Protein AF-A0A7W6JYW1-F1 (afdb_monomer)

Structure (mmCIF, N/CA/C/O backbone):
data_AF-A0A7W6JYW1-F1
#
_entry.id   AF-A0A7W6JYW1-F1
#
loop_
_atom_site.group_PDB
_atom_site.id
_atom_site.type_symbol
_atom_site.label_atom_id
_atom_site.label_alt_id
_atom_site.label_comp_id
_atom_site.label_asym_id
_atom_site.label_entity_id
_atom_site.label_seq_id
_atom_site.pdbx_PDB_ins_code
_atom_site.Cartn_x
_atom_site.Cartn_y
_atom_site.Cartn_z
_atom_site.occupancy
_atom_site.B_iso_or_equiv
_atom_site.auth_seq_id
_atom_site.auth_comp_id
_atom_site.auth_asym_id
_atom_site.auth_atom_id
_atom_site.pdbx_PDB_model_num
ATOM 1 N N . MET A 1 1 ? 14.090 -4.157 -19.681 1.00 57.88 1 MET A N 1
ATOM 2 C CA . MET A 1 1 ? 13.430 -4.186 -18.355 1.00 57.88 1 MET A CA 1
ATOM 3 C C . MET A 1 1 ? 13.950 -3.054 -17.480 1.00 57.88 1 MET 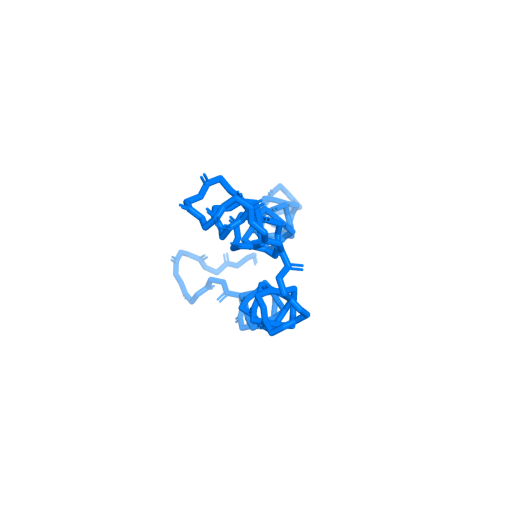A C 1
ATOM 5 O O . MET A 1 1 ? 15.102 -3.097 -17.050 1.00 57.88 1 MET A O 1
ATOM 9 N N . ARG A 1 2 ? 13.138 -2.021 -17.22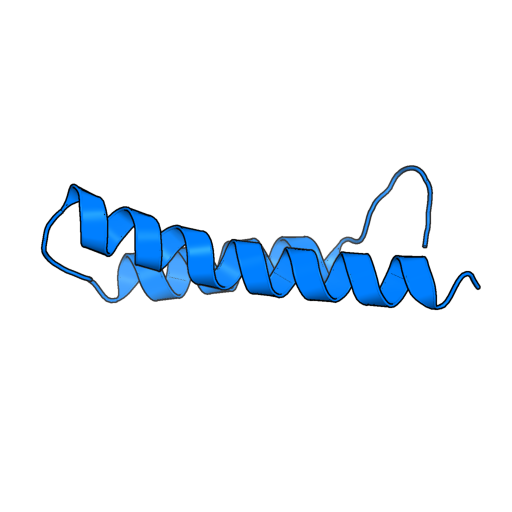4 1.00 80.50 2 ARG A N 1
ATOM 10 C CA . ARG A 1 2 ? 13.523 -0.927 -16.318 1.00 80.50 2 ARG A CA 1
ATOM 11 C C . ARG A 1 2 ? 13.256 -1.382 -14.880 1.00 80.50 2 ARG A C 1
ATOM 13 O O . ARG A 1 2 ? 12.158 -1.200 -14.373 1.00 80.50 2 ARG A O 1
ATOM 20 N N . ARG A 1 3 ? 14.256 -1.957 -14.195 1.00 81.75 3 ARG A N 1
ATOM 21 C CA . ARG A 1 3 ? 14.140 -2.425 -12.788 1.00 81.75 3 ARG A CA 1
ATOM 22 C C . ARG A 1 3 ? 13.473 -1.401 -11.855 1.00 81.75 3 ARG A C 1
ATOM 24 O O . ARG A 1 3 ? 12.705 -1.777 -10.978 1.00 81.75 3 ARG A O 1
ATOM 31 N N . SER A 1 4 ? 13.720 -0.112 -12.081 1.00 86.12 4 SER A N 1
ATOM 32 C CA . SER A 1 4 ? 13.107 0.979 -11.320 1.00 86.12 4 SER A CA 1
ATOM 33 C C . SER A 1 4 ? 11.586 1.091 -11.498 1.00 86.12 4 SER A C 1
ATOM 35 O O . SER A 1 4 ? 10.901 1.466 -10.552 1.00 86.12 4 SER A O 1
ATOM 37 N N . ALA A 1 5 ? 11.035 0.740 -12.665 1.00 87.56 5 ALA A N 1
ATOM 38 C CA . ALA A 1 5 ? 9.591 0.723 -12.901 1.00 87.56 5 ALA A CA 1
ATOM 39 C C . ALA A 1 5 ? 8.909 -0.404 -12.112 1.00 87.56 5 ALA A C 1
ATOM 41 O O . ALA A 1 5 ? 7.916 -0.156 -11.435 1.00 87.56 5 ALA A O 1
ATOM 42 N N . ILE A 1 6 ? 9.506 -1.600 -12.106 1.00 89.12 6 ILE A N 1
ATOM 43 C CA . ILE A 1 6 ? 9.015 -2.757 -11.338 1.00 89.12 6 ILE A CA 1
ATOM 44 C C . ILE A 1 6 ? 8.997 -2.450 -9.836 1.00 89.12 6 ILE A C 1
ATOM 46 O O . ILE A 1 6 ? 8.023 -2.758 -9.153 1.00 89.12 6 ILE A O 1
ATOM 50 N N . ILE A 1 7 ? 10.058 -1.821 -9.318 1.00 92.00 7 ILE A N 1
ATOM 51 C CA . ILE A 1 7 ? 10.132 -1.446 -7.900 1.00 92.00 7 ILE A CA 1
ATOM 52 C C . ILE A 1 7 ? 9.041 -0.429 -7.560 1.00 92.00 7 ILE A C 1
ATOM 54 O O . ILE A 1 7 ? 8.296 -0.648 -6.611 1.00 92.00 7 ILE A O 1
ATOM 58 N N . ARG A 1 8 ? 8.892 0.643 -8.354 1.00 92.38 8 ARG A N 1
ATOM 59 C CA . ARG A 1 8 ? 7.833 1.643 -8.131 1.00 92.38 8 ARG A CA 1
ATOM 60 C C . ARG A 1 8 ? 6.440 1.024 -8.167 1.00 92.38 8 ARG A C 1
ATOM 62 O O . ARG A 1 8 ? 5.624 1.349 -7.315 1.00 92.38 8 ARG A O 1
ATOM 69 N N . HIS A 1 9 ? 6.188 0.111 -9.103 1.00 93.31 9 HIS A N 1
ATOM 70 C CA . HIS A 1 9 ? 4.917 -0.607 -9.194 1.00 93.31 9 HIS A CA 1
ATOM 71 C C . HIS A 1 9 ? 4.600 -1.387 -7.918 1.00 93.31 9 HIS A C 1
ATOM 73 O O . HIS A 1 9 ? 3.537 -1.220 -7.330 1.00 93.31 9 HIS A O 1
ATOM 79 N N . ARG A 1 10 ? 5.559 -2.183 -7.438 1.00 93.69 10 ARG A N 1
ATOM 80 C CA . ARG A 1 10 ? 5.392 -2.964 -6.204 1.00 93.69 10 ARG A CA 1
ATOM 81 C C . ARG A 1 10 ? 5.226 -2.079 -4.973 1.00 93.69 10 ARG A C 1
ATOM 83 O O . ARG A 1 10 ? 4.403 -2.386 -4.120 1.00 93.69 10 ARG A O 1
ATOM 90 N N . VAL A 1 11 ? 5.960 -0.969 -4.896 1.00 96.50 11 VAL A N 1
ATOM 91 C CA . VAL A 1 11 ? 5.798 0.010 -3.811 1.00 96.50 11 VAL A CA 1
ATOM 92 C C . VAL A 1 11 ? 4.386 0.592 -3.825 1.00 96.50 11 VAL A C 1
ATOM 94 O O . VAL A 1 11 ? 3.736 0.601 -2.787 1.00 96.50 11 VAL A O 1
ATOM 97 N N . MET A 1 12 ? 3.873 1.004 -4.987 1.00 95.06 12 MET A N 1
ATOM 98 C CA . MET A 1 12 ? 2.507 1.527 -5.095 1.00 95.06 12 MET A CA 1
ATOM 99 C C . MET A 1 12 ? 1.454 0.486 -4.706 1.00 95.06 12 MET A C 1
ATOM 101 O O . MET A 1 12 ? 0.521 0.821 -3.985 1.00 95.06 12 MET A O 1
ATOM 105 N N . ALA A 1 13 ? 1.633 -0.779 -5.095 1.00 96.06 13 ALA A N 1
ATOM 106 C CA . ALA A 1 13 ? 0.744 -1.864 -4.683 1.00 96.06 13 ALA A CA 1
ATOM 107 C C . ALA A 1 13 ? 0.636 -1.984 -3.152 1.00 96.06 13 ALA A C 1
ATOM 109 O O . ALA A 1 13 ? -0.462 -2.065 -2.604 1.00 96.06 13 ALA A O 1
ATOM 110 N N . VAL A 1 14 ? 1.779 -1.949 -2.457 1.00 97.44 14 VAL A N 1
ATOM 111 C CA . VAL A 1 14 ? 1.831 -2.008 -0.987 1.00 97.44 14 VAL A CA 1
ATOM 112 C C . VAL A 1 14 ? 1.232 -0.747 -0.366 1.00 97.44 14 VAL A C 1
ATOM 114 O O . VAL A 1 14 ? 0.470 -0.844 0.592 1.00 97.44 14 VAL A O 1
ATOM 117 N N . MET A 1 15 ? 1.521 0.429 -0.929 1.00 98.00 15 MET A N 1
ATOM 118 C CA . MET A 1 15 ? 0.944 1.691 -0.459 1.00 98.00 15 MET A CA 1
ATOM 119 C C . MET A 1 15 ? -0.583 1.682 -0.559 1.00 98.00 15 MET A C 1
ATOM 121 O O . MET A 1 15 ? -1.241 2.077 0.395 1.00 98.00 15 MET A O 1
ATOM 125 N N . ILE A 1 16 ? -1.154 1.180 -1.659 1.00 95.81 16 ILE A N 1
ATOM 126 C CA . ILE A 1 16 ? -2.608 1.017 -1.818 1.00 95.81 16 ILE A CA 1
ATOM 127 C C . ILE A 1 16 ? -3.157 0.053 -0.763 1.00 95.81 16 ILE A C 1
ATOM 129 O O . ILE A 1 16 ? -4.163 0.360 -0.124 1.00 95.81 16 ILE A O 1
ATOM 133 N N . ALA A 1 17 ? -2.476 -1.078 -0.543 1.00 97.81 17 ALA A N 1
ATOM 134 C CA . ALA A 1 17 ? -2.907 -2.073 0.434 1.00 97.81 17 ALA A CA 1
ATOM 135 C C . ALA A 1 17 ? -3.025 -1.508 1.855 1.00 97.81 17 ALA A C 1
ATOM 137 O O . ALA A 1 17 ? -3.939 -1.877 2.588 1.00 97.81 17 ALA A O 1
ATOM 138 N N . VAL A 1 18 ? -2.122 -0.599 2.230 1.00 97.88 18 VAL A N 1
ATOM 139 C CA . VAL A 1 18 ? -2.096 0.043 3.553 1.00 97.88 18 VAL A CA 1
ATOM 140 C C . VAL A 1 18 ? -2.981 1.292 3.610 1.00 97.88 18 VAL A C 1
ATOM 142 O O . VAL A 1 18 ? -3.571 1.575 4.651 1.00 97.88 18 VAL A O 1
ATOM 145 N N . ALA A 1 19 ? -3.116 2.035 2.509 1.00 97.81 19 ALA A N 1
ATOM 146 C CA . ALA A 1 19 ? -3.860 3.292 2.476 1.00 97.81 19 ALA A CA 1
ATOM 147 C C . ALA A 1 19 ? -5.345 3.111 2.810 1.00 97.81 19 ALA A C 1
ATOM 149 O O . ALA A 1 19 ? -5.905 3.933 3.529 1.00 97.81 19 ALA A O 1
ATOM 150 N N . VAL A 1 20 ? -5.974 2.034 2.329 1.00 96.25 20 VAL A N 1
ATOM 151 C CA . VAL A 1 20 ? -7.397 1.756 2.581 1.00 96.25 20 VAL A CA 1
ATOM 152 C C . VAL A 1 20 ? -7.694 1.541 4.075 1.00 96.25 20 VAL A C 1
ATOM 154 O O . VAL 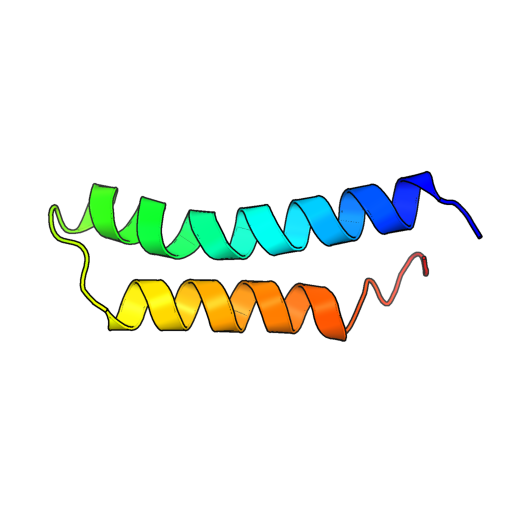A 1 20 ? -8.495 2.304 4.618 1.00 96.25 20 VAL A O 1
ATOM 157 N N . PRO A 1 21 ? -7.057 0.585 4.786 1.00 97.25 21 PRO A N 1
ATOM 158 C CA . PRO A 1 21 ? -7.295 0.410 6.216 1.00 97.25 21 PRO A CA 1
ATOM 159 C C . PRO A 1 21 ? -6.832 1.619 7.038 1.00 97.25 21 PRO A C 1
ATOM 161 O O . PRO A 1 21 ? -7.485 1.964 8.018 1.00 97.25 21 PRO A O 1
ATOM 164 N N . ALA A 1 22 ? -5.761 2.313 6.634 1.00 97.62 22 ALA A N 1
ATOM 165 C CA . ALA A 1 22 ? -5.330 3.532 7.317 1.00 97.62 22 ALA A CA 1
ATOM 166 C C . ALA A 1 22 ? -6.387 4.646 7.224 1.00 97.62 22 ALA A C 1
ATOM 168 O O . ALA A 1 22 ? -6.717 5.266 8.233 1.00 97.62 22 ALA A O 1
ATOM 169 N N . ALA A 1 23 ? -6.954 4.874 6.037 1.00 97.31 23 ALA A N 1
ATOM 170 C CA . ALA A 1 23 ? -8.020 5.850 5.844 1.00 97.31 23 ALA A CA 1
ATOM 171 C C . ALA A 1 23 ? -9.283 5.469 6.628 1.00 97.31 23 ALA A C 1
ATOM 173 O O . ALA A 1 23 ? -9.857 6.323 7.298 1.00 97.31 23 ALA A O 1
ATOM 174 N N . ALA A 1 24 ? -9.675 4.191 6.605 1.00 96.62 24 ALA A N 1
ATOM 175 C CA . ALA A 1 24 ? -10.814 3.699 7.375 1.00 96.62 24 ALA A CA 1
ATOM 176 C C . ALA A 1 24 ? -10.622 3.919 8.884 1.00 96.62 24 ALA A C 1
ATOM 178 O O . ALA A 1 24 ? -11.512 4.452 9.540 1.00 96.62 24 ALA A O 1
ATOM 179 N N . ALA A 1 25 ? -9.437 3.607 9.417 1.00 96.94 25 ALA A N 1
ATOM 180 C CA . ALA A 1 25 ? -9.117 3.832 10.824 1.00 96.94 25 ALA A CA 1
ATOM 181 C C . ALA A 1 25 ? -9.186 5.321 11.212 1.00 96.94 25 ALA A C 1
ATOM 183 O O . ALA A 1 25 ? -9.692 5.649 12.283 1.00 96.94 25 ALA A O 1
ATOM 184 N N . ILE A 1 26 ? -8.710 6.222 10.343 1.00 97.88 26 ILE A N 1
ATOM 185 C CA . ILE A 1 26 ? -8.746 7.674 10.579 1.00 97.88 26 ILE A CA 1
ATOM 186 C C . ILE A 1 26 ? -10.182 8.209 10.552 1.00 97.88 26 ILE A C 1
ATOM 188 O O . ILE A 1 26 ? -10.549 9.009 11.408 1.00 97.88 26 ILE A O 1
ATOM 192 N N . VAL A 1 27 ? -10.985 7.797 9.568 1.00 97.31 27 VAL A N 1
ATOM 193 C CA . VAL A 1 27 ? -12.337 8.338 9.351 1.00 97.31 27 VAL A CA 1
ATOM 194 C C . VAL A 1 27 ? -13.343 7.759 10.342 1.00 97.31 27 VAL A C 1
ATOM 196 O O . VAL A 1 27 ? -14.154 8.500 10.892 1.00 97.31 27 VAL A O 1
ATOM 199 N N . ASN A 1 28 ? -13.282 6.450 10.588 1.00 94.31 28 ASN A N 1
ATOM 200 C CA . ASN A 1 28 ? -14.270 5.751 11.407 1.00 94.31 28 ASN A CA 1
ATOM 201 C C . ASN A 1 28 ? -13.868 5.694 12.890 1.00 94.31 28 ASN A C 1
ATOM 203 O O . ASN A 1 28 ? -14.700 5.385 13.737 1.00 94.31 28 ASN A O 1
ATOM 207 N N . GLY A 1 29 ? -12.591 5.936 13.221 1.00 94.56 29 GLY A N 1
ATOM 208 C CA . GLY A 1 29 ? -12.049 5.752 14.576 1.00 94.56 29 GLY A CA 1
ATOM 209 C C . GLY A 1 29 ? -11.966 4.285 15.021 1.00 94.56 29 GLY A C 1
ATOM 210 O O . GLY A 1 29 ? -11.559 3.997 16.146 1.00 94.56 29 GLY A O 1
ATOM 211 N N . GLN A 1 30 ? -12.346 3.356 14.144 1.00 92.19 30 GLN A N 1
ATOM 212 C CA . GLN A 1 30 ? -12.318 1.912 14.334 1.00 92.19 30 GLN A CA 1
ATOM 213 C C . GLN A 1 30 ? -11.862 1.259 13.028 1.00 92.19 30 GLN A C 1
ATOM 215 O O . GLN A 1 30 ? -12.140 1.762 11.938 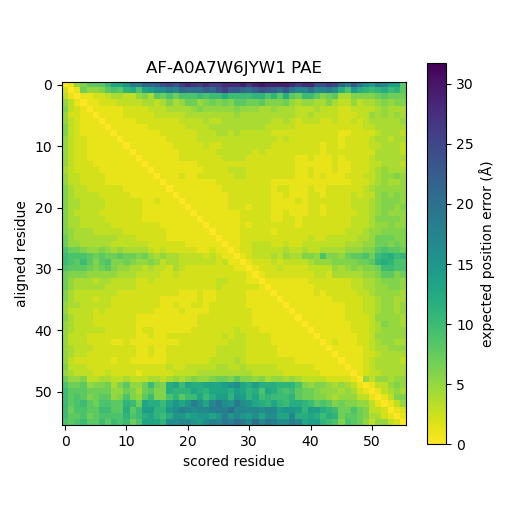1.00 92.19 30 GLN A O 1
ATOM 220 N N . LEU A 1 31 ? -11.118 0.159 13.145 1.00 96.06 31 LEU A N 1
ATOM 221 C CA . LEU A 1 31 ? -10.625 -0.595 12.000 1.00 96.06 31 LEU A CA 1
ATOM 222 C C . LEU A 1 31 ? -11.262 -1.979 11.984 1.00 96.06 31 LEU A C 1
ATOM 224 O O . LEU A 1 31 ? -10.812 -2.884 12.686 1.00 96.06 31 LEU A O 1
ATOM 228 N N . ASP A 1 32 ? -12.276 -2.132 11.143 1.00 96.19 32 ASP A N 1
ATOM 229 C CA .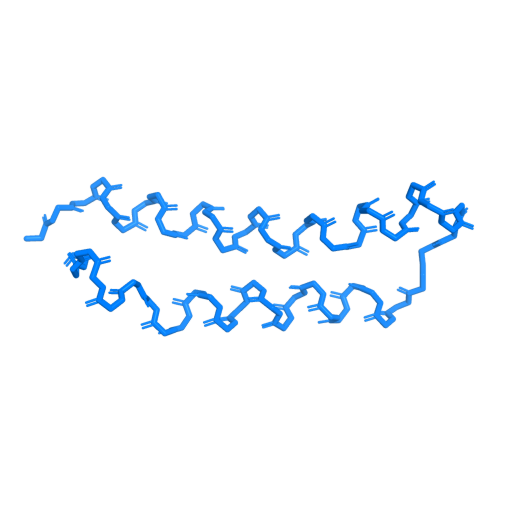 ASP A 1 32 ? -12.917 -3.419 10.914 1.00 96.19 32 ASP A CA 1
ATOM 230 C C . ASP A 1 32 ? -12.145 -4.258 9.893 1.00 96.19 32 ASP A C 1
ATOM 232 O O . ASP A 1 32 ? -11.460 -3.749 8.996 1.00 96.19 32 ASP A O 1
ATOM 236 N N . VAL A 1 33 ? -12.274 -5.581 10.020 1.00 96.94 33 VAL A N 1
ATOM 237 C CA . VAL A 1 33 ? -11.534 -6.547 9.193 1.00 96.94 33 VAL A CA 1
ATOM 238 C C . VAL A 1 33 ? -11.829 -6.382 7.700 1.00 96.94 33 VAL A C 1
ATOM 240 O O . VAL A 1 33 ? -10.955 -6.611 6.866 1.00 96.94 33 VAL A O 1
ATOM 243 N N . GLU A 1 34 ? -13.034 -5.929 7.354 1.00 96.62 34 GLU A N 1
ATOM 244 C CA . GLU A 1 34 ? -13.453 -5.693 5.974 1.00 96.62 34 GLU A CA 1
ATOM 245 C C . GLU A 1 34 ? -12.574 -4.663 5.256 1.00 96.62 34 GLU A C 1
ATOM 247 O O . GLU A 1 34 ? -12.227 -4.871 4.096 1.00 96.62 34 GLU A O 1
ATOM 252 N N . PHE A 1 35 ? -12.109 -3.614 5.944 1.00 96.75 35 PHE A N 1
ATOM 253 C CA . PHE A 1 35 ? -11.238 -2.597 5.349 1.00 96.75 35 PHE A CA 1
ATOM 254 C C . PHE A 1 35 ? -9.805 -3.094 5.157 1.00 96.75 35 PHE A C 1
ATOM 256 O O . PHE A 1 35 ? -9.129 -2.687 4.209 1.00 96.75 35 PHE A O 1
ATOM 263 N N . ILE A 1 36 ? -9.349 -4.012 6.014 1.00 97.25 36 ILE A N 1
ATOM 264 C CA . ILE A 1 36 ? -8.065 -4.702 5.844 1.00 97.25 36 ILE A CA 1
ATOM 265 C C . ILE A 1 36 ? -8.126 -5.591 4.600 1.00 97.25 36 ILE A C 1
ATOM 267 O O . ILE A 1 36 ? -7.238 -5.532 3.748 1.00 97.25 36 ILE A O 1
ATOM 271 N N . VAL A 1 37 ? -9.196 -6.382 4.471 1.00 97.88 37 VAL A N 1
ATOM 272 C CA . VAL A 1 37 ? -9.422 -7.258 3.315 1.00 97.88 37 VAL A CA 1
ATOM 273 C C . VAL A 1 37 ? -9.568 -6.436 2.037 1.00 97.88 37 VAL A C 1
ATOM 275 O O . VAL A 1 37 ? -8.932 -6.758 1.035 1.00 97.88 37 VAL A O 1
ATOM 278 N N . LEU A 1 38 ? -10.337 -5.345 2.073 1.00 97.12 38 LEU A N 1
ATOM 279 C CA . LEU A 1 38 ? -10.514 -4.443 0.939 1.00 97.12 38 LEU A CA 1
ATOM 280 C C . LEU A 1 38 ? -9.180 -3.832 0.505 1.00 97.12 38 LEU A C 1
ATOM 282 O O . LEU A 1 38 ? -8.842 -3.886 -0.677 1.00 97.12 38 LEU A O 1
ATOM 286 N N . GLY A 1 39 ? -8.388 -3.309 1.445 1.00 97.44 39 GLY A N 1
ATOM 287 C CA . GLY A 1 39 ? -7.050 -2.798 1.154 1.00 97.44 39 GLY A CA 1
ATOM 288 C C . GLY A 1 39 ? -6.170 -3.848 0.495 1.00 97.44 39 GLY A C 1
ATOM 289 O O . GLY A 1 39 ? -5.669 -3.623 -0.608 1.00 97.44 39 GLY A O 1
ATOM 290 N N . ALA A 1 40 ? -6.056 -5.026 1.110 1.00 97.69 40 ALA A N 1
ATOM 291 C CA . ALA A 1 40 ? -5.284 -6.135 0.564 1.00 97.69 40 ALA A CA 1
ATOM 292 C C . ALA A 1 40 ? -5.725 -6.500 -0.862 1.00 97.69 40 ALA A C 1
ATOM 294 O O . ALA A 1 40 ? -4.883 -6.558 -1.756 1.00 97.69 40 ALA A O 1
ATOM 295 N N . LEU A 1 41 ? -7.028 -6.680 -1.106 1.00 97.88 41 LEU A N 1
ATOM 296 C CA . LEU A 1 41 ? -7.561 -7.007 -2.432 1.00 97.88 41 LEU A CA 1
ATOM 297 C C . LEU A 1 41 ? -7.215 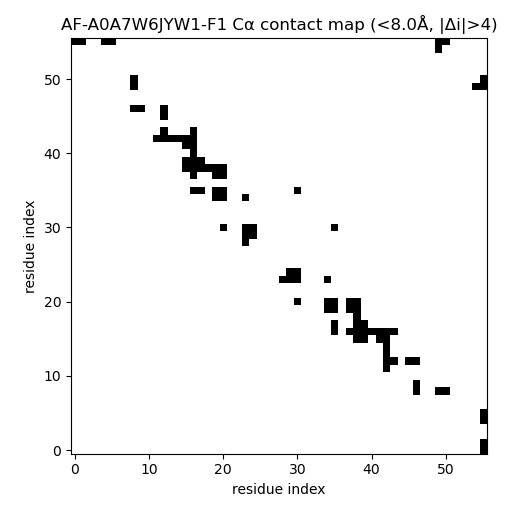-5.934 -3.464 1.00 97.88 41 LEU A C 1
ATOM 299 O O . LEU A 1 41 ? -6.770 -6.260 -4.562 1.00 97.88 41 LEU A O 1
ATOM 303 N N . THR A 1 42 ? -7.361 -4.661 -3.102 1.00 95.94 42 THR A N 1
ATOM 304 C CA . THR A 1 42 ? -7.092 -3.540 -4.011 1.00 95.94 42 THR A CA 1
ATOM 305 C C . THR A 1 42 ? -5.598 -3.439 -4.338 1.00 95.94 42 THR A C 1
ATOM 307 O O . THR A 1 42 ? -5.216 -3.279 -5.499 1.00 95.94 42 THR A O 1
ATOM 310 N N . GLY A 1 43 ? -4.733 -3.603 -3.332 1.00 96.56 43 GLY A N 1
ATOM 311 C CA . GLY A 1 43 ? -3.281 -3.620 -3.509 1.00 96.56 43 GLY A CA 1
ATOM 312 C C . GLY A 1 43 ? -2.790 -4.821 -4.320 1.00 96.56 43 GLY A C 1
ATOM 313 O O . GLY A 1 43 ? -1.961 -4.655 -5.216 1.00 96.56 43 GLY A O 1
ATOM 314 N N . PHE A 1 44 ? -3.330 -6.021 -4.078 1.00 95.88 44 PHE A N 1
ATOM 315 C CA . PHE A 1 44 ? -3.001 -7.217 -4.861 1.00 95.88 44 PHE A 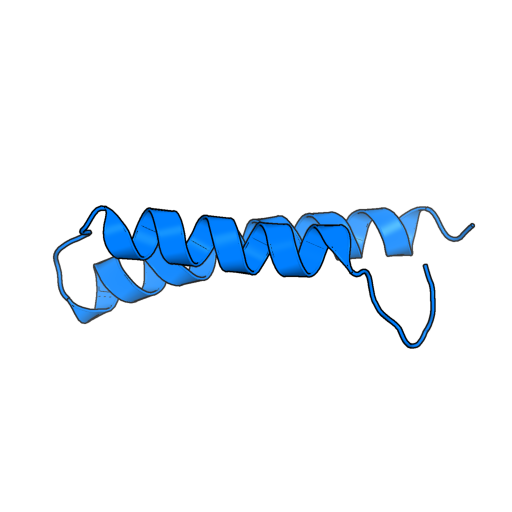CA 1
ATOM 316 C C . PHE A 1 44 ? -3.516 -7.136 -6.298 1.00 95.88 44 PHE A C 1
ATOM 318 O O . PHE A 1 44 ? -2.796 -7.536 -7.214 1.00 95.88 44 PHE A O 1
ATOM 325 N N . ALA A 1 45 ? -4.707 -6.574 -6.517 1.00 95.12 45 ALA A N 1
ATOM 326 C CA . ALA A 1 45 ? -5.223 -6.325 -7.859 1.00 95.12 45 ALA A CA 1
ATOM 327 C C . ALA A 1 45 ? -4.279 -5.400 -8.643 1.00 95.12 45 ALA A C 1
ATOM 329 O O . ALA A 1 45 ? -3.881 -5.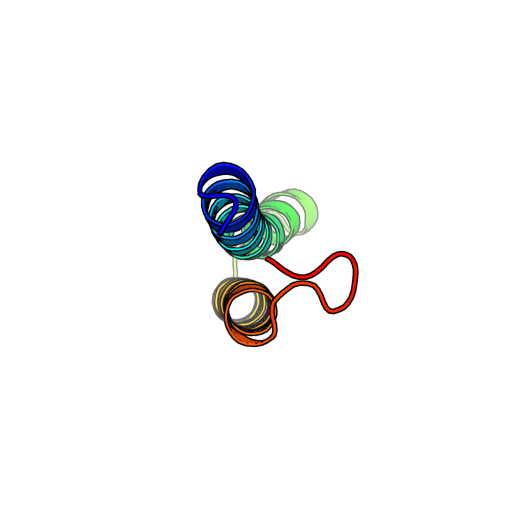729 -9.763 1.00 95.12 45 ALA A O 1
ATOM 330 N N . TYR A 1 46 ? -3.834 -4.301 -8.020 1.00 93.06 46 TYR A N 1
ATOM 331 C CA . TYR A 1 46 ? -2.844 -3.404 -8.614 1.00 93.06 46 TYR A CA 1
ATOM 332 C C . TYR A 1 46 ? -1.513 -4.124 -8.882 1.00 93.06 46 TYR A C 1
ATOM 334 O O . TYR A 1 46 ? -0.945 -3.992 -9.967 1.00 93.06 46 TYR A O 1
ATOM 342 N N . TRP A 1 47 ? -1.028 -4.940 -7.938 1.00 93.44 47 TRP A N 1
ATOM 343 C CA . TRP A 1 47 ? 0.195 -5.727 -8.117 1.00 93.44 47 TRP A CA 1
ATOM 344 C C . TRP A 1 47 ? 0.111 -6.642 -9.345 1.00 93.44 47 TRP A C 1
ATOM 346 O O . TRP A 1 47 ? 1.056 -6.670 -10.137 1.00 93.44 47 TRP A O 1
ATOM 356 N N . TYR A 1 48 ? -0.994 -7.379 -9.492 1.00 91.25 48 TYR A N 1
ATOM 357 C CA . TYR A 1 48 ? -1.166 -8.433 -10.492 1.00 91.25 48 TYR A CA 1
ATOM 358 C C . TYR A 1 48 ? -1.316 -7.900 -11.922 1.00 91.25 48 TYR A C 1
ATOM 360 O O . TYR A 1 48 ? -0.646 -8.408 -12.819 1.00 91.25 48 TYR A O 1
ATOM 368 N N . TRP A 1 49 ? -2.153 -6.881 -12.149 1.00 89.25 49 TRP A N 1
ATOM 369 C CA . TRP A 1 49 ? -2.408 -6.389 -13.510 1.00 89.25 49 TRP A CA 1
ATOM 370 C C . TRP A 1 49 ? -1.251 -5.584 -14.101 1.00 89.25 49 TRP A C 1
ATOM 372 O O . TRP A 1 49 ? -1.041 -5.636 -15.312 1.00 89.25 49 TRP A O 1
ATOM 382 N N . GLY A 1 50 ? -0.457 -4.897 -13.274 1.00 81.19 50 GLY A N 1
ATOM 383 C CA . GLY A 1 50 ? 0.614 -4.043 -13.787 1.00 81.19 50 GLY A CA 1
ATOM 384 C C . GLY A 1 50 ? 0.089 -2.807 -14.540 1.00 81.19 50 GLY A C 1
ATOM 385 O O . GLY A 1 50 ? -1.081 -2.736 -14.916 1.00 81.19 50 GLY A O 1
ATOM 386 N N . PRO A 1 51 ? 0.927 -1.786 -14.768 1.00 78.50 51 PRO A N 1
ATOM 387 C CA . PRO A 1 51 ? 0.566 -0.657 -15.607 1.00 78.50 51 PRO A CA 1
ATOM 388 C C . PRO A 1 51 ? 0.464 -1.109 -17.067 1.00 78.50 51 PRO A C 1
ATOM 390 O O . PRO A 1 51 ? 1.421 -1.623 -17.648 1.00 78.50 51 PRO A O 1
ATOM 393 N N . THR A 1 52 ? -0.697 -0.874 -17.671 1.00 79.62 52 THR A N 1
ATOM 394 C CA . THR A 1 52 ? -0.933 -1.107 -19.101 1.00 79.62 52 THR A CA 1
ATOM 395 C C . THR A 1 52 ? -0.219 -0.072 -19.973 1.00 79.62 52 THR A C 1
ATOM 397 O O . THR A 1 52 ? 0.147 -0.379 -21.107 1.00 79.62 52 THR A O 1
ATOM 400 N N . TRP A 1 53 ? 0.038 1.136 -19.446 1.00 66.62 53 TRP A N 1
ATOM 401 C CA . TRP A 1 53 ? 0.811 2.171 -20.132 1.00 66.62 53 TRP A CA 1
ATOM 402 C C . TRP A 1 53 ? 1.459 3.190 -19.169 1.00 66.62 53 TRP A C 1
ATOM 404 O O . TRP A 1 53 ? 0.748 3.785 -18.358 1.00 66.62 53 TRP A O 1
ATOM 414 N N . PRO A 1 54 ? 2.775 3.467 -19.279 1.00 75.50 54 PRO A N 1
ATOM 415 C CA . PRO A 1 54 ? 3.774 2.697 -20.023 1.00 75.50 54 PRO A CA 1
ATOM 416 C C . PRO A 1 54 ? 4.019 1.313 -19.372 1.00 75.50 54 PRO A C 1
ATOM 418 O O . PRO A 1 54 ? 3.999 1.221 -18.142 1.00 75.50 54 PRO A O 1
ATOM 421 N N . PRO A 1 55 ? 4.271 0.247 -20.159 1.00 71.00 55 PRO A N 1
ATOM 422 C CA . PRO A 1 55 ? 4.539 -1.095 -19.627 1.00 71.00 55 PRO A CA 1
ATOM 423 C C . PRO A 1 55 ? 5.864 -1.164 -18.835 1.00 71.00 55 PRO A C 1
ATOM 425 O O . PRO A 1 55 ? 6.784 -0.376 -19.079 1.00 71.00 55 PRO A O 1
ATOM 428 N N . LEU A 1 56 ? 5.947 -2.099 -17.875 1.00 72.19 56 LEU A N 1
ATOM 429 C CA . LEU A 1 56 ? 7.075 -2.278 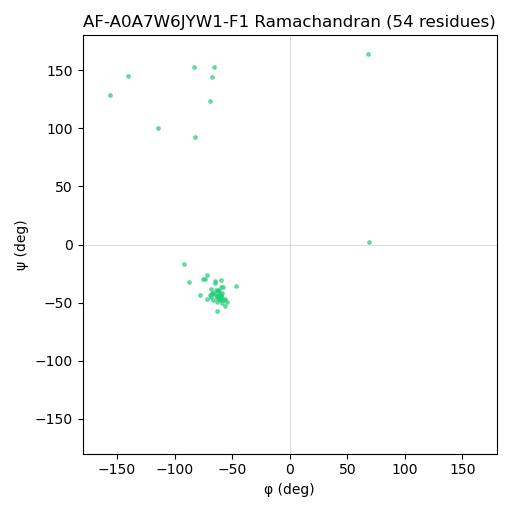-16.929 1.00 72.19 56 LEU A CA 1
ATOM 430 C C . LEU A 1 56 ? 8.413 -2.701 -17.571 1.00 72.19 56 LEU A C 1
ATOM 432 O O . LEU A 1 56 ? 8.421 -3.595 -18.443 1.00 72.19 56 LEU A O 1
#

Organism: NCBI:txid485907

Radius of gyration: 13.15 Å; Cα contacts (8 Å, |Δi|>4): 50; chains: 1; bounding box: 28×17×35 Å

Solvent-accessible surface area (backbone atoms only — not comparable to full-atom values): 3050 Å² total; per-residue (Å²): 124,53,67,68,50,50,50,52,48,50,52,49,15,52,49,45,24,50,47,42,30,51,49,42,29,69,74,67,73,50,75,57,69,66,40,47,50,49,9,44,54,55,9,50,52,50,50,71,72,52,59,85,74,77,66,95

pLDDT: mean 91.57, std 8.94, range [57.88, 98.0]

Foldseek 3Di:
DPVVLLVVQLVVLVVQLPVQQVVCCVPVVDGDVVSNVVSNVSSVVSNPPQDPPPGD

Mean predicted aligned error: 4.12 Å

Secondary structure (DSSP, 8-state):
--HHHHHHHHHHHHHHHHHHHHHHHHHHSS--HHHHHHHHHHHHHHHHH--SSS--

Sequence (56 aa):
MRRSAIIRHRVMAVMIAVAVPAAAAIVNGQLDVEFIVLGALTGFAYWYWGPTWPPL